Protein AF-A0A519YH54-F1 (afdb_monomer)

Secondary structure (DSSP, 8-state):
--SEEEE--SHHHHHHHHHHTTS-EEEE----

Nearest PDB structures (foldseek):
  2raf-assembly1_B  TM=6.561E-01  e=8.455E-01  Lactiplantibacillus plantarum WCFS1
  3isl-assembly1_B  TM=7.274E-01  e=3.478E+00  Bacillus subtilis
  2dr1-assembly1_B  TM=5.743E-01  e=3.747E+00  Pyrococcus horikoshii OT3
  7txg-assembly1_D  TM=4.978E-01  e=5.436E+00  Francisella tularensis

pLDDT: mean 96.34, std 5.19, range [70.94, 98.69]

Sequence (32 aa):
MRDVVVVGAGLAGLSAGWRLRHWDTLVLESDE

Mean predicted aligned error: 2.35 Å

Structure (mmCIF, N/CA/C/O backbone):
data_AF-A0A519YH54-F1
#
_entry.id   AF-A0A519YH54-F1
#
loop_
_atom_site.group_PDB
_atom_site.id
_atom_site.type_symbol
_atom_site.label_atom_id
_a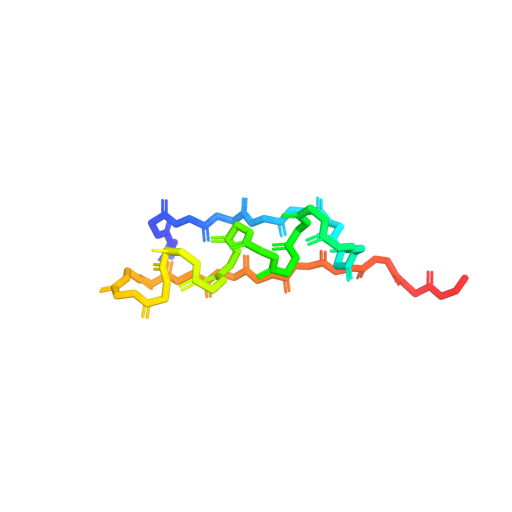tom_site.label_alt_id
_atom_site.label_comp_id
_atom_site.label_asym_id
_atom_site.label_entity_id
_atom_site.label_seq_id
_atom_site.pdbx_PDB_ins_code
_atom_site.Cartn_x
_atom_site.Cartn_y
_atom_site.Cartn_z
_atom_site.occupancy
_atom_site.B_iso_or_equiv
_atom_site.auth_seq_id
_atom_site.auth_comp_id
_atom_site.auth_asym_id
_atom_site.auth_atom_id
_atom_site.pdbx_PDB_model_num
ATOM 1 N N . MET A 1 1 ? -17.325 6.307 1.336 1.00 90.81 1 MET A N 1
ATOM 2 C CA . MET A 1 1 ? -16.436 7.487 1.439 1.00 90.81 1 MET A CA 1
ATOM 3 C C . MET A 1 1 ? -15.180 7.026 2.150 1.00 90.81 1 MET A C 1
ATOM 5 O O . MET A 1 1 ? -15.333 6.189 3.025 1.00 90.81 1 MET A O 1
ATOM 9 N N . ARG A 1 2 ? -13.999 7.494 1.738 1.00 95.44 2 ARG A N 1
ATOM 10 C CA . ARG A 1 2 ? -12.712 7.151 2.365 1.00 95.44 2 ARG A CA 1
ATOM 11 C C . ARG A 1 2 ? -12.032 8.418 2.859 1.00 95.44 2 ARG A C 1
ATOM 13 O O . ARG A 1 2 ? -12.252 9.471 2.261 1.00 95.44 2 ARG A O 1
ATOM 20 N N . ASP A 1 3 ? -11.200 8.295 3.885 1.00 97.88 3 ASP A N 1
ATOM 21 C CA . ASP A 1 3 ? -10.447 9.421 4.445 1.00 97.88 3 ASP A CA 1
ATOM 22 C C . ASP A 1 3 ? -9.337 9.875 3.491 1.00 97.88 3 ASP A C 1
ATOM 24 O O . ASP A 1 3 ? -9.067 11.068 3.350 1.00 97.88 3 ASP A O 1
ATOM 28 N N . VAL A 1 4 ? -8.699 8.911 2.816 1.00 98.25 4 VAL A N 1
ATOM 29 C CA . VAL A 1 4 ?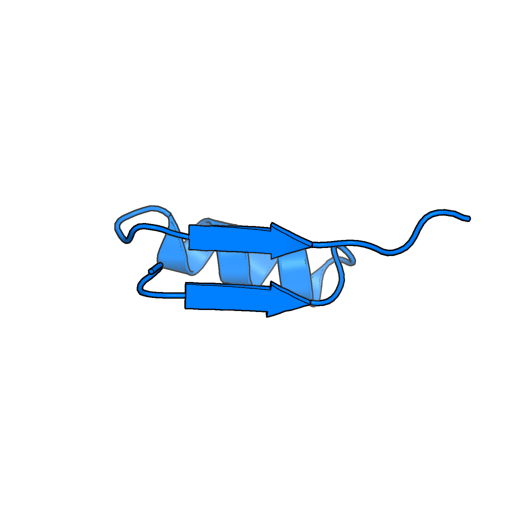 -7.575 9.157 1.910 1.00 98.25 4 VAL A CA 1
ATOM 30 C C . VAL A 1 4 ? -7.713 8.318 0.643 1.00 98.25 4 VAL A C 1
ATOM 32 O O . VAL A 1 4 ? -7.905 7.101 0.691 1.00 98.25 4 VAL A O 1
ATOM 35 N N . VAL A 1 5 ? -7.537 8.966 -0.509 1.00 98.19 5 VAL A N 1
ATOM 36 C CA . VAL A 1 5 ? -7.354 8.302 -1.804 1.00 98.19 5 VAL A CA 1
ATOM 37 C C . VAL A 1 5 ? -6.025 8.760 -2.400 1.00 98.19 5 VAL A C 1
ATOM 39 O O . VAL A 1 5 ? -5.825 9.948 -2.640 1.00 98.19 5 VAL A O 1
ATOM 42 N N . VAL A 1 6 ? -5.117 7.813 -2.626 1.00 98.25 6 VAL A N 1
ATOM 43 C CA . VAL A 1 6 ? -3.839 8.004 -3.320 1.00 98.25 6 VAL A CA 1
ATOM 44 C C . VAL A 1 6 ? -3.996 7.491 -4.749 1.00 98.25 6 VAL A C 1
ATOM 46 O O . VAL A 1 6 ? -4.441 6.362 -4.943 1.00 98.25 6 VAL A O 1
ATOM 49 N N . VAL A 1 7 ? -3.639 8.309 -5.739 1.00 97.88 7 VAL A N 1
ATOM 50 C CA . VAL A 1 7 ? -3.655 7.937 -7.162 1.00 97.88 7 VAL A CA 1
ATOM 51 C C . VAL A 1 7 ? -2.212 7.828 -7.656 1.00 97.88 7 VAL A C 1
ATOM 53 O O . VAL A 1 7 ? -1.440 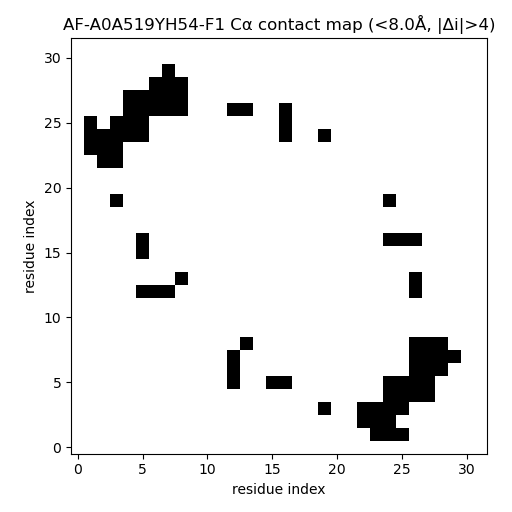8.776 -7.514 1.00 97.88 7 VAL A O 1
ATOM 56 N N . GLY A 1 8 ? -1.870 6.667 -8.210 1.00 97.50 8 GLY A N 1
ATOM 57 C CA . GLY A 1 8 ? -0.516 6.216 -8.518 1.00 97.50 8 GLY A CA 1
ATOM 58 C C . GLY A 1 8 ? 0.054 5.343 -7.394 1.00 97.50 8 GLY A C 1
ATOM 59 O O . GLY A 1 8 ? 0.102 5.753 -6.235 1.00 97.50 8 GLY A O 1
ATOM 60 N N . ALA A 1 9 ? 0.531 4.151 -7.742 1.00 96.81 9 ALA A N 1
ATOM 61 C CA . ALA A 1 9 ? 1.201 3.160 -6.899 1.00 96.81 9 ALA A CA 1
ATOM 62 C C . ALA A 1 9 ? 2.701 3.015 -7.230 1.00 96.81 9 ALA A C 1
ATOM 64 O O . ALA A 1 9 ? 3.329 2.002 -6.924 1.00 96.81 9 ALA A O 1
ATOM 65 N N . GLY A 1 10 ? 3.317 4.064 -7.781 1.00 96.44 10 GLY A N 1
ATOM 66 C CA . GLY A 1 10 ? 4.773 4.219 -7.765 1.00 96.44 10 GLY A CA 1
ATOM 67 C C . GLY A 1 10 ? 5.329 4.393 -6.340 1.00 96.44 10 GLY A C 1
ATOM 68 O O . GLY A 1 10 ? 4.586 4.462 -5.359 1.00 96.44 10 GLY A O 1
ATOM 69 N N . LEU A 1 11 ? 6.653 4.540 -6.203 1.00 98.12 11 LEU A N 1
ATOM 70 C CA . LEU A 1 11 ? 7.320 4.651 -4.891 1.00 98.12 11 LEU A CA 1
ATOM 71 C C . LEU A 1 11 ? 6.716 5.734 -3.987 1.00 98.12 11 LEU A C 1
ATOM 73 O O . LEU A 1 11 ? 6.527 5.498 -2.795 1.00 98.12 11 LEU A O 1
ATOM 77 N N . ALA A 1 12 ? 6.388 6.902 -4.542 1.00 98.19 12 ALA A N 1
ATOM 78 C CA . ALA A 1 12 ? 5.769 7.985 -3.783 1.00 98.19 12 ALA A CA 1
ATOM 79 C C . ALA A 1 12 ? 4.360 7.609 -3.294 1.00 98.19 12 ALA A C 1
ATOM 81 O O . ALA A 1 12 ? 4.032 7.839 -2.131 1.00 98.19 12 ALA A O 1
ATOM 82 N N . GLY A 1 13 ? 3.561 6.977 -4.155 1.00 98.25 13 GLY A N 1
ATOM 83 C CA . GLY A 1 13 ? 2.201 6.549 -3.843 1.00 98.25 13 GLY A CA 1
ATOM 84 C C . GLY A 1 13 ? 2.147 5.453 -2.785 1.00 98.25 13 GLY A C 1
ATOM 85 O O . GLY A 1 13 ? 1.422 5.572 -1.799 1.00 98.25 13 GLY A O 1
ATOM 86 N N . LEU A 1 14 ? 2.997 4.432 -2.915 1.00 98.19 14 LEU A N 1
ATOM 87 C CA . LEU A 1 14 ? 3.113 3.372 -1.911 1.00 98.19 14 LEU A CA 1
ATOM 88 C C . LEU A 1 14 ? 3.670 3.90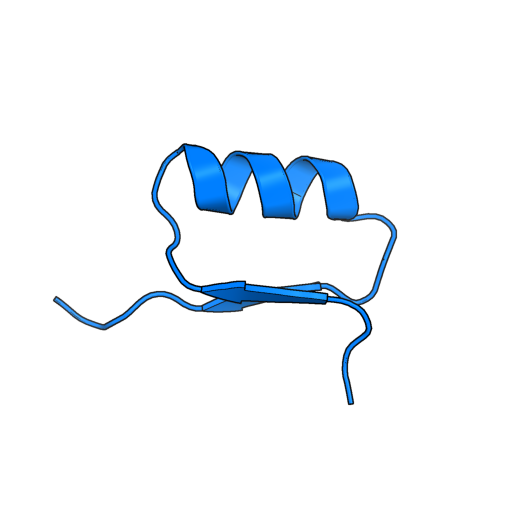0 -0.587 1.00 98.19 14 LEU A C 1
ATOM 90 O O . LEU A 1 14 ? 3.180 3.528 0.479 1.00 98.19 14 LEU A O 1
ATOM 94 N N . SER A 1 15 ? 4.644 4.812 -0.635 1.00 98.69 15 SER A N 1
ATOM 95 C CA . SER A 1 15 ? 5.175 5.455 0.573 1.00 98.69 15 SER A CA 1
ATOM 96 C C . SER A 1 15 ? 4.101 6.278 1.289 1.00 98.69 15 SER A C 1
ATOM 98 O O . SER A 1 15 ? 3.992 6.213 2.515 1.00 98.69 15 SER A O 1
ATOM 100 N N . ALA A 1 16 ? 3.276 7.013 0.538 1.00 98.44 16 ALA A N 1
ATOM 101 C CA . ALA A 1 16 ? 2.145 7.762 1.076 1.00 98.44 16 ALA A CA 1
ATOM 102 C C . ALA A 1 16 ? 1.083 6.829 1.679 1.00 98.44 16 ALA A C 1
ATOM 104 O O . ALA A 1 16 ? 0.687 7.023 2.829 1.00 98.44 16 ALA A O 1
ATOM 105 N N . GLY A 1 17 ? 0.694 5.769 0.962 1.00 98.31 17 GLY A N 1
ATOM 106 C CA . GLY A 1 17 ? -0.241 4.757 1.458 1.00 98.31 17 GLY A CA 1
ATOM 107 C C . GLY A 1 17 ? 0.251 4.089 2.745 1.00 98.31 17 GLY A C 1
ATOM 108 O O . GLY A 1 17 ? -0.495 3.971 3.714 1.00 98.31 17 GLY A O 1
ATOM 109 N N . TRP A 1 18 ? 1.539 3.743 2.819 1.00 98.19 18 TRP A N 1
ATOM 110 C CA . TRP A 1 18 ? 2.144 3.172 4.024 1.00 98.19 18 TRP A CA 1
ATOM 111 C C . TRP A 1 18 ? 2.160 4.148 5.209 1.00 98.19 18 TRP A C 1
ATOM 113 O O . TRP A 1 18 ? 1.850 3.774 6.348 1.00 98.19 18 TRP A O 1
ATOM 123 N N . ARG A 1 19 ? 2.503 5.418 4.964 1.00 98.38 19 ARG A N 1
ATOM 124 C CA . ARG A 1 19 ? 2.518 6.469 5.995 1.00 98.38 19 ARG A CA 1
ATOM 125 C C . ARG A 1 19 ? 1.123 6.708 6.576 1.00 98.38 19 ARG A C 1
ATOM 127 O O . ARG A 1 19 ? 1.017 7.008 7.764 1.00 98.38 19 ARG A O 1
ATOM 134 N N . LEU A 1 20 ? 0.088 6.553 5.752 1.00 98.25 20 LEU A N 1
ATOM 135 C CA . LEU A 1 20 ? -1.310 6.839 6.078 1.00 98.25 20 LEU A CA 1
ATOM 136 C C . LEU A 1 20 ? -2.134 5.590 6.426 1.00 98.25 20 LEU A C 1
ATOM 138 O O . LEU A 1 20 ? -3.299 5.731 6.770 1.00 98.25 20 LEU A O 1
ATOM 142 N N . ARG A 1 21 ? -1.527 4.393 6.462 1.00 96.75 21 ARG A N 1
ATOM 143 C CA . ARG A 1 21 ? -2.188 3.086 6.697 1.00 96.75 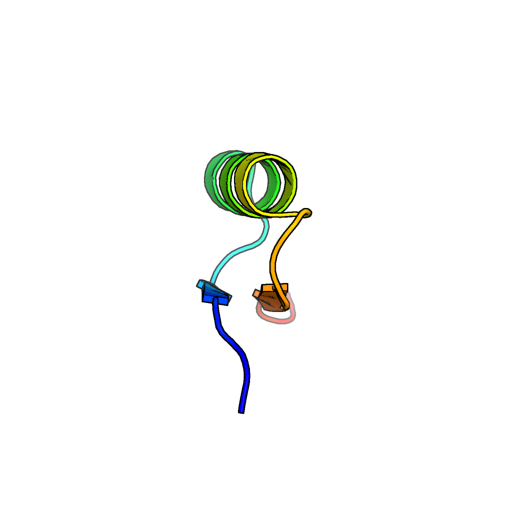21 ARG A CA 1
ATOM 144 C C . ARG A 1 21 ? -3.015 2.946 7.986 1.00 96.75 21 ARG A C 1
ATOM 146 O O . ARG A 1 21 ? -3.632 1.912 8.204 1.00 96.75 21 ARG A O 1
ATOM 153 N N . HIS A 1 22 ? -2.966 3.937 8.871 1.00 97.94 22 HIS A N 1
ATOM 154 C CA . HIS A 1 22 ? -3.773 4.004 10.091 1.00 97.94 22 HIS A CA 1
ATOM 155 C C . HIS A 1 22 ? -5.156 4.652 9.864 1.00 97.94 22 HIS A C 1
ATOM 157 O O . HIS A 1 22 ? -5.977 4.635 10.775 1.00 97.94 22 HIS A O 1
ATOM 163 N N . TRP A 1 23 ? -5.396 5.207 8.673 1.00 98.06 23 TRP A N 1
ATOM 164 C CA . TRP A 1 23 ? -6.664 5.771 8.194 1.00 98.06 23 TRP A CA 1
ATOM 165 C C . TRP A 1 23 ? -7.289 4.859 7.131 1.00 98.06 23 TRP A C 1
ATOM 167 O O . TRP A 1 23 ? -6.575 4.044 6.535 1.00 98.06 23 TRP A O 1
ATOM 177 N N . ASP A 1 24 ? -8.584 5.027 6.828 1.00 98.19 24 ASP A N 1
ATOM 178 C CA . ASP A 1 24 ? -9.227 4.319 5.711 1.00 98.19 24 ASP A CA 1
ATOM 179 C C . ASP A 1 24 ? -8.677 4.830 4.367 1.00 98.19 24 ASP A C 1
ATOM 181 O O . ASP A 1 24 ? -9.135 5.828 3.802 1.00 98.19 24 ASP A O 1
ATOM 185 N N . THR A 1 25 ? -7.630 4.154 3.887 1.00 98.12 25 THR A N 1
ATOM 186 C CA . THR A 1 25 ? -6.824 4.568 2.736 1.00 98.12 25 THR A CA 1
ATOM 187 C C . THR A 1 25 ? -7.082 3.665 1.532 1.00 98.12 25 THR A C 1
ATOM 1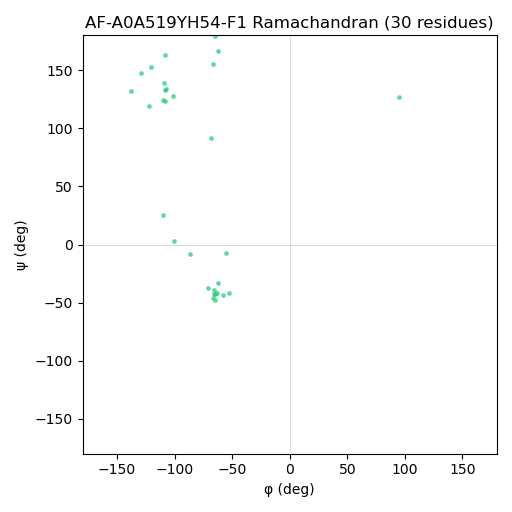89 O O . THR A 1 25 ? -7.061 2.438 1.632 1.00 98.12 25 THR A O 1
ATOM 192 N N . LEU A 1 26 ? -7.289 4.270 0.361 1.00 98.12 26 LEU A N 1
ATOM 193 C CA . LEU A 1 26 ? -7.245 3.603 -0.946 1.00 98.12 26 LEU A CA 1
ATOM 194 C C . LEU A 1 26 ? -5.998 4.013 -1.701 1.00 98.12 26 LEU A C 1
ATOM 196 O O . LEU A 1 26 ? -5.731 5.205 -1.816 1.00 98.12 26 LEU A O 1
ATOM 200 N N . VAL A 1 27 ? -5.305 3.045 -2.287 1.00 97.88 27 VAL A N 1
ATOM 201 C CA . VAL A 1 27 ? -4.322 3.301 -3.338 1.00 97.88 27 VAL A CA 1
ATOM 202 C C . VAL A 1 27 ? -4.921 2.802 -4.647 1.00 97.88 27 VAL A C 1
ATOM 204 O O . VAL A 1 27 ? -5.345 1.650 -4.728 1.00 97.88 27 VAL A O 1
ATOM 207 N N . LEU A 1 28 ? -5.006 3.685 -5.635 1.00 97.94 28 LEU A N 1
ATOM 208 C CA . LEU A 1 28 ? -5.424 3.388 -7.000 1.00 97.94 28 LEU A CA 1
ATOM 209 C C . LEU A 1 28 ? -4.212 3.485 -7.915 1.00 97.94 28 LEU A C 1
ATOM 211 O O . LEU A 1 28 ? -3.427 4.421 -7.792 1.00 97.94 28 LEU A O 1
ATOM 215 N N . GLU A 1 29 ? -4.101 2.562 -8.854 1.00 97.69 29 GLU A N 1
ATOM 216 C CA . GLU A 1 29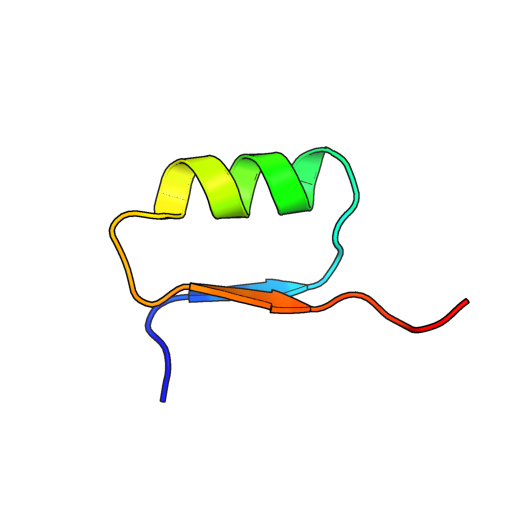 ? -3.150 2.616 -9.960 1.00 97.69 29 GLU A CA 1
ATOM 217 C C . GLU A 1 29 ? -3.927 2.366 -11.250 1.00 97.69 29 GLU A C 1
ATOM 219 O O . GLU A 1 29 ? -4.949 1.670 -11.218 1.00 97.69 29 GLU A O 1
ATOM 224 N N . SER A 1 30 ? -3.502 2.981 -12.351 1.00 94.88 30 SER A N 1
ATOM 225 C CA . SER A 1 30 ? -4.058 2.636 -13.656 1.00 94.88 30 SER A CA 1
ATOM 226 C C . SER A 1 30 ? -3.655 1.211 -14.030 1.00 94.88 30 SER A C 1
ATOM 228 O O . SER A 1 30 ? -2.641 0.698 -13.561 1.00 94.88 30 SER A O 1
ATOM 230 N N . ASP A 1 31 ? -4.444 0.570 -14.888 1.00 86.06 31 ASP A N 1
ATOM 231 C CA . ASP A 1 31 ? -3.930 -0.593 -15.616 1.00 86.06 31 ASP A CA 1
ATOM 232 C C . ASP A 1 31 ? -2.751 -0.154 -16.508 1.00 86.06 31 ASP A C 1
ATOM 234 O O . ASP A 1 31 ? -2.525 1.053 -16.679 1.00 86.06 31 ASP A O 1
ATOM 238 N N . GLU 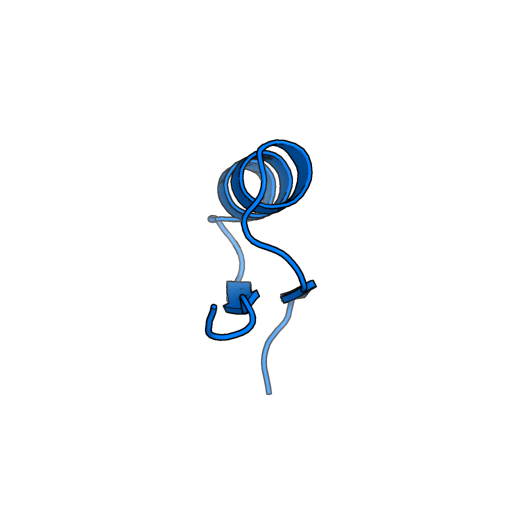A 1 32 ? -1.995 -1.121 -17.032 1.00 70.94 32 GLU A N 1
ATOM 239 C CA . GLU A 1 32 ? -0.853 -0.852 -17.927 1.00 70.94 32 GLU A CA 1
ATOM 240 C C 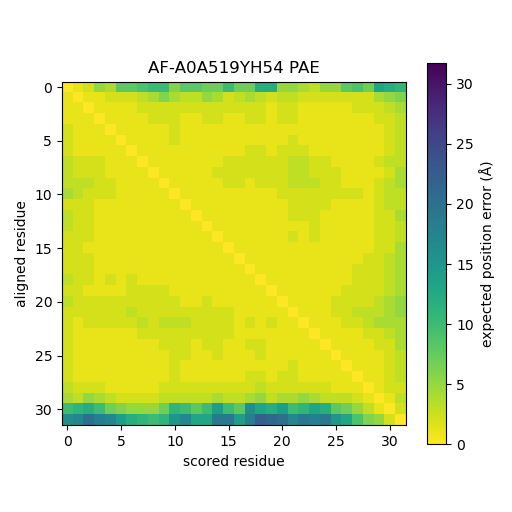. GLU A 1 32 ? -1.226 0.031 -19.135 1.00 70.94 32 GLU A C 1
ATOM 242 O O . GLU A 1 32 ? -2.279 -0.217 -19.774 1.00 70.94 32 GLU A O 1
#

Solvent-accessible surface area (backbone atoms only — not comparable to full-atom values): 2081 Å² total; per-residue (Å²): 138,68,83,39,78,38,79,40,68,51,74,68,31,46,52,49,49,63,76,44,62,91,49,59,63,45,79,42,62,79,80,137

Foldseek 3Di:
DFPEEFEDPPPVSVVVCVVCVVGRYHYDYDDD

Radius of gyration: 9.12 Å; Cα contacts (8 Å, |Δi|>4): 41; chains: 1; bounding box: 24×10×28 Å